Protein AF-A0A4V0I0H6-F1 (afdb_monomer_lite)

Secondary structure (DSSP, 8-state):
-EEEEEEEE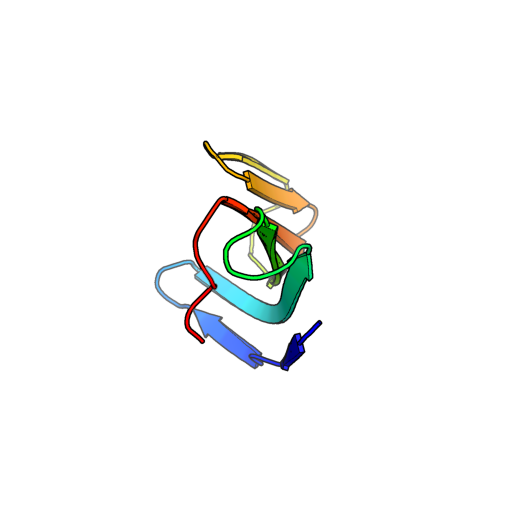ETTTTEEEEEEEEEEEEETTTEEEEEEEEEEE-S-SEEEEEETTEEEEEETTEEEEEEEEES-----

Structure (mmCIF, N/CA/C/O backbone):
data_AF-A0A4V0I0H6-F1
#
_entry.id   AF-A0A4V0I0H6-F1
#
loop_
_atom_site.group_PDB
_atom_site.id
_atom_site.type_symbol
_atom_site.label_atom_id
_atom_site.label_alt_id
_atom_site.label_comp_id
_atom_site.label_asym_id
_atom_site.label_entity_id
_atom_site.label_seq_id
_atom_site.pdbx_PDB_ins_code
_atom_site.Cartn_x
_atom_site.Cartn_y
_atom_site.Cartn_z
_atom_site.occupancy
_atom_site.B_iso_or_equiv
_atom_site.auth_seq_id
_atom_site.auth_comp_id
_atom_site.auth_asym_id
_atom_site.auth_atom_id
_atom_site.pdbx_PDB_model_num
ATOM 1 N N . MET A 1 1 ? 7.046 -10.675 -8.619 1.00 81.44 1 MET A N 1
ATOM 2 C CA . MET A 1 1 ? 6.043 -10.382 -7.568 1.00 81.44 1 MET A CA 1
ATOM 3 C C . MET A 1 1 ? 6.597 -10.844 -6.228 1.00 81.44 1 MET A C 1
ATOM 5 O O . MET A 1 1 ? 7.172 -11.921 -6.170 1.00 81.44 1 MET A O 1
ATOM 9 N N . ARG A 1 2 ? 6.477 -10.033 -5.179 1.00 86.69 2 ARG A N 1
ATOM 10 C CA . ARG A 1 2 ? 6.953 -10.290 -3.816 1.00 86.69 2 ARG A CA 1
ATOM 11 C C . ARG A 1 2 ? 5.813 -10.019 -2.844 1.00 86.69 2 ARG A C 1
ATOM 13 O O . ARG A 1 2 ? 5.175 -8.974 -2.929 1.00 86.69 2 ARG A O 1
ATOM 20 N N . ILE A 1 3 ? 5.559 -10.951 -1.933 1.00 88.81 3 ILE A N 1
ATOM 21 C CA . ILE A 1 3 ? 4.528 -10.822 -0.900 1.00 88.81 3 ILE A CA 1
ATOM 22 C C . ILE A 1 3 ? 5.231 -10.821 0.453 1.00 88.81 3 ILE A C 1
ATOM 24 O O . ILE A 1 3 ? 5.978 -11.744 0.764 1.00 88.81 3 ILE A O 1
A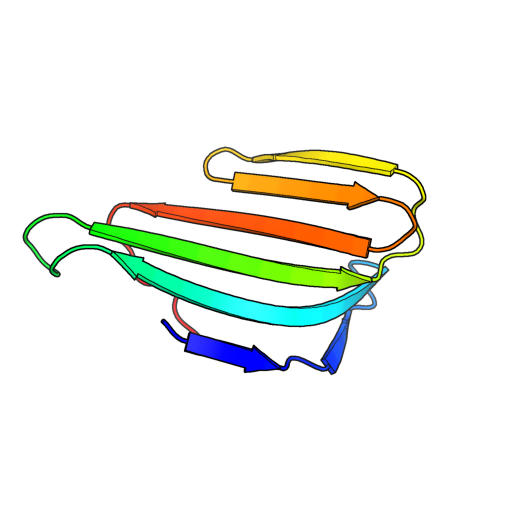TOM 28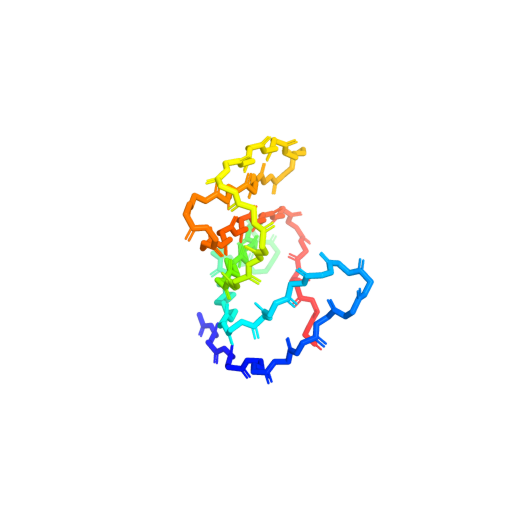 N N . ARG A 1 4 ? 4.983 -9.794 1.265 1.00 87.56 4 ARG A N 1
ATOM 29 C CA . ARG A 1 4 ? 5.539 -9.642 2.610 1.00 87.56 4 ARG A CA 1
ATOM 30 C C . ARG A 1 4 ? 4.407 -9.455 3.610 1.00 87.56 4 ARG A C 1
ATOM 32 O O . ARG A 1 4 ? 3.620 -8.513 3.510 1.00 87.56 4 ARG A O 1
ATOM 39 N N . ARG A 1 5 ? 4.335 -10.341 4.603 1.00 88.00 5 ARG A N 1
ATOM 40 C CA . ARG A 1 5 ? 3.508 -10.128 5.798 1.00 88.00 5 ARG A CA 1
ATOM 41 C C . ARG A 1 5 ? 4.254 -9.147 6.699 1.00 88.00 5 ARG A C 1
ATOM 43 O O . ARG A 1 5 ? 5.417 -9.378 7.010 1.00 88.00 5 ARG A O 1
ATOM 50 N N . ILE A 1 6 ? 3.622 -8.029 7.044 1.00 88.00 6 ILE A N 1
ATOM 51 C CA . ILE A 1 6 ? 4.222 -7.001 7.905 1.00 88.00 6 ILE A CA 1
ATOM 52 C C . ILE A 1 6 ? 3.812 -7.243 9.357 1.00 88.00 6 ILE A C 1
ATOM 54 O O . ILE A 1 6 ? 4.675 -7.269 10.224 1.00 88.00 6 ILE A O 1
ATOM 58 N N . GLY A 1 7 ? 2.513 -7.420 9.617 1.00 87.25 7 GLY A N 1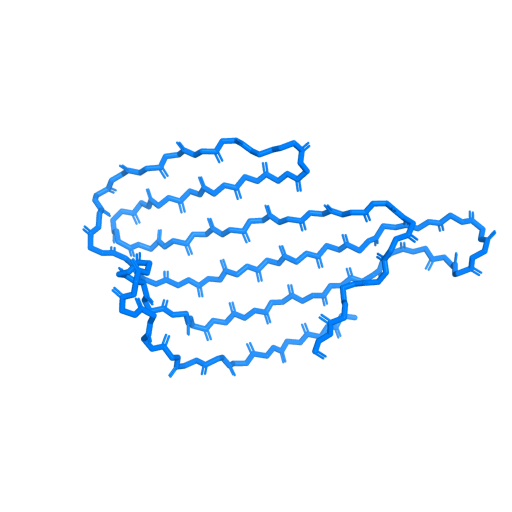
ATOM 59 C CA . GLY A 1 7 ? 1.995 -7.721 10.954 1.00 87.25 7 GLY A CA 1
ATOM 60 C C . GLY A 1 7 ? 2.356 -6.679 12.018 1.00 87.25 7 GLY A C 1
ATOM 61 O O . GLY A 1 7 ? 2.631 -7.047 13.155 1.00 87.25 7 GLY A O 1
ATOM 62 N N . ARG A 1 8 ? 2.405 -5.388 11.659 1.00 88.50 8 ARG A N 1
ATOM 63 C CA . ARG A 1 8 ? 2.881 -4.319 12.555 1.00 88.50 8 ARG A CA 1
ATOM 64 C C . ARG A 1 8 ? 1.842 -3.223 12.733 1.00 88.50 8 ARG A C 1
ATOM 66 O O . ARG A 1 8 ? 1.314 -2.701 11.751 1.00 88.50 8 ARG A O 1
ATOM 73 N N . TRP A 1 9 ? 1.625 -2.819 13.982 1.00 87.50 9 TRP A N 1
ATOM 74 C CA . TRP A 1 9 ? 0.899 -1.596 14.307 1.00 87.50 9 TRP A CA 1
ATOM 75 C C . TRP A 1 9 ? 1.781 -0.361 14.080 1.00 87.50 9 TRP A C 1
ATOM 77 O O . TRP A 1 9 ? 2.900 -0.273 14.584 1.00 87.50 9 TRP A O 1
ATOM 87 N N . ASP A 1 10 ? 1.271 0.584 13.300 1.00 85.75 10 ASP A N 1
ATOM 88 C CA . ASP A 1 10 ? 1.870 1.886 13.037 1.00 85.75 10 ASP A CA 1
ATOM 89 C C . ASP A 1 10 ? 1.110 2.928 13.868 1.00 85.75 10 ASP A C 1
ATOM 91 O O . ASP A 1 10 ? -0.024 3.295 13.541 1.00 85.75 10 ASP A O 1
ATOM 95 N N . GLY A 1 11 ? 1.706 3.331 14.995 1.00 80.00 11 GLY A N 1
ATOM 96 C CA . GLY A 1 11 ? 1.073 4.221 15.971 1.00 80.00 11 GLY A CA 1
ATOM 97 C C . GLY A 1 11 ? 0.839 5.634 15.441 1.00 80.00 11 GLY A C 1
ATOM 98 O O . GLY A 1 11 ? -0.192 6.231 15.738 1.00 80.00 11 GLY A O 1
ATOM 99 N N . GLU A 1 12 ? 1.740 6.127 14.593 1.00 81.69 12 GLU A N 1
ATOM 100 C CA . GLU A 1 12 ? 1.656 7.459 13.992 1.00 81.69 12 GLU A CA 1
ATOM 101 C C . GLU A 1 12 ? 0.558 7.505 12.924 1.00 81.69 12 GLU A C 1
ATOM 103 O O . GLU A 1 12 ? -0.312 8.377 12.927 1.00 81.69 12 GLU A O 1
ATOM 108 N N . ALA A 1 13 ? 0.511 6.491 12.055 1.00 75.69 13 ALA A N 1
ATOM 109 C CA . ALA A 1 13 ? -0.546 6.381 11.057 1.00 75.69 13 ALA A CA 1
ATOM 110 C C . ALA A 1 13 ? -1.890 5.885 11.635 1.00 75.69 13 ALA A C 1
ATOM 112 O O . ALA A 1 13 ? -2.903 5.933 10.925 1.00 75.69 13 ALA A O 1
ATOM 113 N N . ARG A 1 14 ? -1.904 5.397 12.888 1.00 83.94 14 ARG A N 1
ATOM 114 C CA . ARG A 1 14 ? -3.005 4.659 13.546 1.00 83.94 14 ARG A CA 1
ATOM 115 C C . ARG A 1 14 ? -3.538 3.524 12.667 1.00 83.94 14 ARG A C 1
ATOM 117 O O . ARG A 1 14 ? -4.746 3.399 12.464 1.00 83.94 14 ARG A O 1
ATOM 124 N N . VAL A 1 15 ? -2.630 2.746 12.078 1.00 87.62 15 VAL A N 1
ATOM 125 C CA . VAL A 1 15 ? -2.952 1.683 11.114 1.00 87.62 15 VAL A CA 1
ATOM 126 C C . VAL A 1 15 ? -2.184 0.411 11.438 1.00 87.62 15 VAL A C 1
ATOM 128 O O . VAL A 1 15 ? -0.963 0.417 11.548 1.00 87.62 15 VAL A O 1
ATOM 131 N N . PHE A 1 16 ? -2.879 -0.717 11.479 1.00 90.44 16 PHE A N 1
ATOM 132 C CA . PHE A 1 16 ? -2.260 -2.031 11.423 1.00 90.44 16 PHE A CA 1
ATOM 133 C C . PHE A 1 16 ? -1.880 -2.356 9.981 1.00 90.44 16 PHE A C 1
ATOM 135 O O . PHE A 1 16 ? -2.746 -2.439 9.113 1.00 90.44 16 PHE A O 1
ATOM 142 N N . ARG A 1 17 ? -0.598 -2.558 9.693 1.00 89.44 17 ARG A N 1
ATOM 143 C CA . ARG A 1 17 ? -0.129 -2.984 8.371 1.00 89.44 17 ARG A CA 1
ATOM 144 C C . ARG A 1 17 ? -0.120 -4.509 8.325 1.00 89.44 17 ARG A C 1
ATOM 146 O O . ARG A 1 17 ? 0.682 -5.141 9.007 1.00 89.44 17 ARG A O 1
ATOM 153 N N . GLY A 1 18 ? -1.000 -5.086 7.511 1.00 91.00 18 GLY A N 1
ATOM 154 C CA . GLY A 1 18 ? -1.159 -6.532 7.379 1.00 91.00 18 GLY A CA 1
ATOM 155 C C . GLY A 1 18 ? -0.200 -7.117 6.351 1.00 91.00 18 GLY A C 1
ATOM 156 O O . GLY A 1 18 ? 0.825 -7.702 6.702 1.00 91.00 18 GLY A O 1
ATOM 157 N N . VAL A 1 19 ? -0.524 -6.940 5.071 1.00 92.31 19 VAL A N 1
ATOM 158 C CA . VAL A 1 19 ? 0.203 -7.547 3.947 1.00 92.31 19 VAL A CA 1
ATOM 159 C C . VAL A 1 19 ? 0.616 -6.473 2.957 1.00 92.31 19 VAL A C 1
ATOM 161 O O . VAL A 1 19 ? -0.153 -5.563 2.654 1.00 92.31 19 VAL A O 1
ATOM 164 N N . ARG A 1 20 ? 1.833 -6.594 2.433 1.00 92.44 20 ARG A N 1
ATOM 165 C CA . ARG A 1 20 ? 2.334 -5.808 1.312 1.00 92.44 20 ARG A CA 1
ATOM 166 C C . ARG A 1 20 ? 2.656 -6.739 0.154 1.00 92.44 20 ARG A C 1
ATOM 168 O O . ARG A 1 20 ? 3.300 -7.766 0.336 1.00 92.44 20 ARG A O 1
ATOM 175 N N . ILE A 1 21 ? 2.223 -6.354 -1.032 1.00 92.19 21 ILE A N 1
ATOM 176 C CA . ILE A 1 21 ? 2.493 -7.024 -2.293 1.00 92.19 21 ILE A CA 1
ATOM 177 C C . ILE A 1 21 ? 3.218 -6.016 -3.173 1.00 92.19 21 ILE A C 1
ATOM 179 O O . ILE A 1 21 ? 2.713 -4.921 -3.388 1.00 92.19 21 ILE A O 1
ATOM 183 N N . THR A 1 22 ? 4.385 -6.376 -3.682 1.00 91.00 22 THR A N 1
ATOM 184 C CA . THR A 1 22 ? 5.156 -5.552 -4.613 1.00 91.00 22 THR A CA 1
ATOM 185 C C . THR A 1 22 ? 5.362 -6.346 -5.893 1.00 91.00 22 THR A C 1
ATOM 187 O O . THR A 1 22 ? 5.635 -7.546 -5.852 1.00 91.00 22 THR A O 1
ATOM 190 N N . TRP A 1 23 ? 5.221 -5.729 -7.052 1.00 88.06 23 TRP A N 1
ATOM 191 C CA . TRP A 1 23 ? 5.547 -6.373 -8.314 1.00 88.06 23 TRP A CA 1
ATOM 192 C C . TRP A 1 23 ? 6.125 -5.369 -9.284 1.00 88.06 23 TRP A C 1
ATOM 194 O O . TRP A 1 23 ? 5.733 -4.209 -9.305 1.00 88.06 23 TRP A O 1
ATOM 204 N N . ASP A 1 24 ? 7.038 -5.858 -10.101 1.00 87.25 24 ASP A N 1
ATOM 205 C CA . ASP A 1 24 ? 7.684 -5.093 -11.146 1.00 87.25 24 ASP A CA 1
ATOM 206 C C . ASP A 1 24 ? 7.181 -5.648 -12.483 1.00 87.25 24 ASP A C 1
ATOM 208 O O . ASP A 1 24 ? 7.059 -6.866 -12.654 1.00 87.25 24 ASP A O 1
ATOM 212 N N . ARG A 1 25 ? 6.833 -4.759 -13.411 1.00 78.69 25 ARG A N 1
ATOM 213 C CA . ARG A 1 25 ? 6.521 -5.078 -14.805 1.00 78.69 25 ARG A CA 1
ATOM 214 C C . ARG A 1 25 ? 7.499 -4.336 -15.705 1.00 78.69 25 ARG A C 1
ATOM 216 O O . ARG A 1 25 ? 7.672 -3.133 -15.550 1.00 78.69 25 ARG A O 1
ATOM 223 N N . GLY A 1 26 ? 8.054 -5.043 -16.682 1.00 71.38 26 GLY A N 1
ATOM 224 C CA . GLY A 1 26 ? 9.013 -4.506 -17.648 1.00 71.38 26 GLY A CA 1
ATOM 225 C C . GLY A 1 26 ? 10.452 -4.933 -17.367 1.00 71.38 26 GLY A C 1
ATOM 226 O O . GLY A 1 26 ? 10.752 -5.523 -16.325 1.00 71.38 26 GLY A O 1
ATOM 227 N N . THR A 1 27 ? 11.327 -4.639 -18.324 1.00 66.94 27 THR A N 1
ATOM 228 C CA . THR A 1 27 ? 12.750 -4.984 -18.288 1.00 66.94 27 THR A CA 1
ATOM 229 C C . THR A 1 27 ? 13.545 -3.753 -17.869 1.00 66.94 27 THR A C 1
ATOM 231 O O . THR A 1 27 ? 13.292 -2.633 -18.318 1.00 66.94 27 THR A O 1
ATOM 234 N N . TRP A 1 28 ? 14.511 -3.934 -16.971 1.00 59.22 28 TRP A N 1
ATOM 235 C CA . TRP A 1 28 ? 15.388 -2.840 -16.556 1.00 59.22 28 TRP A CA 1
ATOM 236 C C . TRP A 1 28 ? 16.174 -2.320 -17.770 1.00 59.22 28 TRP A C 1
ATOM 238 O O . TRP A 1 28 ? 16.867 -3.097 -18.415 1.00 59.22 28 TRP A O 1
ATOM 248 N N . GLY A 1 29 ? 16.034 -1.029 -18.087 1.00 61.41 29 GLY A N 1
ATOM 249 C CA . GLY A 1 29 ? 16.669 -0.392 -19.250 1.00 61.41 29 GLY A CA 1
ATOM 250 C C . GLY A 1 29 ? 15.776 -0.237 -20.490 1.00 61.41 29 GLY A C 1
ATOM 251 O O . GLY A 1 29 ? 16.053 0.631 -21.306 1.00 61.41 29 GLY A O 1
ATOM 252 N N . GLU A 1 30 ? 14.670 -0.980 -20.596 1.00 72.00 30 GLU A N 1
ATOM 253 C CA . GLU A 1 30 ? 13.752 -0.930 -21.759 1.00 72.00 30 GLU A CA 1
ATOM 254 C C . GLU A 1 30 ? 12.387 -0.308 -21.419 1.00 72.00 30 GLU A C 1
ATOM 256 O O . GLU A 1 30 ? 11.478 -0.243 -22.244 1.00 72.00 30 GLU A O 1
ATOM 261 N N . GLY A 1 31 ? 12.243 0.164 -20.179 1.00 68.88 31 GLY A N 1
ATOM 262 C CA . GLY A 1 31 ? 10.991 0.661 -19.628 1.00 68.88 31 GLY A CA 1
ATOM 263 C C . GLY A 1 31 ? 10.333 -0.353 -18.695 1.00 68.88 31 GLY A C 1
ATOM 264 O O . GLY A 1 31 ? 10.353 -1.567 -18.896 1.00 68.88 31 GLY A O 1
ATOM 265 N N . GLY A 1 32 ? 9.743 0.163 -17.622 1.00 75.38 32 GLY A N 1
ATOM 266 C CA . GLY A 1 32 ? 9.072 -0.657 -16.628 1.00 75.38 32 GLY A CA 1
ATOM 267 C C . GLY A 1 32 ? 8.439 0.172 -15.525 1.00 75.38 32 GLY A C 1
ATOM 268 O O . GLY A 1 32 ? 8.817 1.324 -15.283 1.00 75.38 32 GLY A O 1
ATOM 269 N N . TYR A 1 33 ? 7.461 -0.428 -14.858 1.00 78.19 33 TYR A N 1
ATOM 270 C CA . TYR A 1 33 ? 6.832 0.134 -13.679 1.00 78.19 33 TYR A CA 1
ATOM 271 C C . TYR A 1 33 ? 6.885 -0.853 -12.522 1.00 78.19 33 TYR A C 1
ATOM 273 O O . TYR A 1 33 ? 6.679 -2.056 -12.681 1.00 78.19 33 TYR A O 1
ATOM 281 N N . SER A 1 34 ? 7.119 -0.316 -11.338 1.00 86.88 34 SER A N 1
ATOM 282 C CA . SER A 1 34 ? 6.976 -1.044 -10.088 1.00 86.88 34 SER A CA 1
ATOM 283 C C . SER A 1 34 ? 5.651 -0.645 -9.469 1.00 86.88 34 SER A C 1
ATOM 285 O O . SER A 1 34 ? 5.273 0.525 -9.480 1.00 86.88 34 SER A O 1
ATOM 287 N N . ALA A 1 35 ? 4.935 -1.599 -8.899 1.00 90.44 35 ALA A N 1
ATOM 288 C CA . ALA A 1 35 ? 3.693 -1.375 -8.184 1.00 90.44 35 ALA A CA 1
ATOM 289 C C . ALA A 1 35 ? 3.745 -2.034 -6.806 1.00 90.44 35 ALA A C 1
ATOM 291 O O . ALA A 1 35 ? 4.423 -3.035 -6.578 1.00 90.44 35 ALA A O 1
ATOM 292 N N . LYS A 1 36 ? 3.049 -1.415 -5.861 1.00 92.94 36 LYS A N 1
ATOM 293 C CA . LYS A 1 36 ? 3.005 -1.769 -4.451 1.00 92.94 36 LYS A CA 1
ATOM 294 C C . LYS A 1 36 ? 1.571 -1.653 -3.976 1.00 92.94 36 LYS A C 1
ATOM 296 O O . LYS A 1 36 ? 0.958 -0.595 -4.061 1.00 92.94 36 LYS A O 1
ATOM 301 N N . PHE A 1 37 ? 1.064 -2.730 -3.413 1.00 93.19 37 PHE A N 1
ATOM 302 C CA . PHE A 1 37 ? -0.248 -2.803 -2.809 1.00 93.19 37 PHE A CA 1
ATOM 303 C C . PHE A 1 37 ? -0.111 -3.185 -1.342 1.00 93.19 37 PHE A C 1
ATOM 305 O O . PHE A 1 37 ? 0.581 -4.141 -1.006 1.00 93.19 37 PHE A O 1
ATOM 312 N N . THR A 1 38 ? -0.731 -2.428 -0.446 1.00 93.69 38 THR A N 1
ATOM 313 C CA . THR A 1 38 ? -0.719 -2.697 0.993 1.00 93.69 38 THR A CA 1
ATOM 314 C C . THR A 1 38 ? -2.143 -2.823 1.503 1.00 93.69 38 THR A C 1
ATOM 316 O O . THR A 1 38 ? -2.974 -1.952 1.254 1.00 93.69 38 THR A O 1
ATOM 319 N N . ILE A 1 39 ? -2.389 -3.886 2.260 1.00 93.75 39 ILE A N 1
ATOM 320 C CA . ILE A 1 39 ? -3.625 -4.129 2.997 1.00 93.75 39 ILE A CA 1
ATOM 321 C C . ILE A 1 39 ? -3.327 -3.948 4.482 1.00 93.75 39 ILE A C 1
ATOM 323 O O . ILE A 1 39 ? -2.356 -4.497 5.015 1.00 93.75 39 ILE A O 1
ATOM 327 N N . GLY A 1 40 ? -4.164 -3.176 5.158 1.00 93.81 40 GLY A N 1
ATOM 328 C CA . GLY A 1 40 ? -4.089 -2.950 6.591 1.00 93.81 40 GLY A CA 1
ATOM 329 C C . GLY A 1 40 ? -5.451 -2.663 7.202 1.00 93.81 40 GLY A C 1
ATOM 330 O O . GLY A 1 40 ? -6.457 -2.642 6.501 1.00 93.81 40 GLY A O 1
ATOM 331 N N . PHE A 1 41 ? -5.468 -2.401 8.503 1.00 92.81 41 PHE A N 1
ATOM 332 C CA . PHE A 1 41 ? -6.661 -1.998 9.239 1.00 92.81 41 PHE A CA 1
ATOM 333 C C . PHE A 1 41 ? -6.446 -0.632 9.884 1.00 92.81 41 PHE A C 1
ATOM 335 O O . PHE A 1 41 ? -5.371 -0.353 10.402 1.00 92.81 41 PHE A O 1
ATOM 342 N N . ALA A 1 42 ? -7.445 0.236 9.853 1.00 89.94 42 ALA A N 1
ATOM 343 C CA . ALA A 1 42 ? -7.417 1.561 10.457 1.00 89.94 42 ALA A CA 1
ATOM 344 C C . ALA A 1 42 ? -8.782 1.838 11.101 1.00 89.94 42 ALA A C 1
ATOM 346 O O . ALA A 1 42 ? -9.787 1.468 10.511 1.00 89.94 42 ALA A O 1
ATOM 347 N N . PRO A 1 43 ? -8.881 2.526 12.248 1.00 87.25 43 PRO A N 1
ATOM 348 C CA . PRO A 1 43 ? -10.166 2.825 12.879 1.00 87.25 43 PRO A CA 1
ATOM 349 C C . PRO A 1 43 ? -10.870 3.989 12.154 1.00 87.25 43 PRO A C 1
ATOM 351 O O . PRO A 1 43 ? -10.966 5.100 12.671 1.00 87.25 43 PRO A O 1
ATOM 354 N N . ARG A 1 44 ? -11.297 3.771 10.903 1.00 87.12 44 ARG A N 1
ATOM 355 C CA . ARG A 1 44 ? -12.046 4.736 10.083 1.00 87.12 44 ARG A CA 1
ATOM 356 C C . ARG A 1 44 ? -13.120 4.027 9.263 1.00 87.12 44 ARG A C 1
ATOM 358 O O . ARG A 1 44 ? -12.840 3.014 8.629 1.00 87.12 44 ARG A O 1
ATOM 365 N N . PHE A 1 45 ? -14.319 4.604 9.217 1.00 86.44 45 PHE A N 1
ATOM 366 C CA . PHE A 1 45 ? -15.438 4.056 8.446 1.00 86.44 45 PHE A CA 1
ATOM 367 C C . PHE A 1 45 ? -15.247 4.204 6.940 1.00 86.44 45 PHE A C 1
ATOM 369 O O . PHE A 1 45 ? -15.384 3.228 6.209 1.00 86.44 45 PHE A O 1
ATOM 376 N N . PHE A 1 46 ? -14.885 5.401 6.478 1.00 92.12 46 PHE A N 1
ATOM 377 C CA . PHE A 1 46 ? -14.633 5.653 5.068 1.00 92.12 46 PHE A CA 1
ATOM 378 C C . PHE A 1 46 ? -13.571 6.737 4.888 1.00 92.12 46 PHE A C 1
ATOM 380 O O . PHE A 1 46 ? -13.627 7.790 5.524 1.00 92.12 46 PHE A O 1
ATOM 387 N N . ARG A 1 47 ? -12.575 6.485 4.038 1.00 91.44 47 ARG A N 1
ATOM 388 C CA . ARG A 1 47 ? -11.594 7.494 3.622 1.00 91.44 47 ARG A CA 1
ATOM 389 C C . ARG A 1 47 ? -11.047 7.140 2.253 1.00 91.44 47 ARG A C 1
ATOM 391 O O . ARG A 1 47 ? -10.392 6.117 2.116 1.00 91.44 47 ARG A O 1
ATOM 398 N N . PHE A 1 48 ? -11.219 8.013 1.275 1.00 93.31 48 PHE A N 1
ATOM 399 C CA . PHE A 1 48 ? -10.555 7.888 -0.017 1.00 93.31 48 PHE A CA 1
ATOM 400 C C . PHE A 1 48 ? -9.563 9.034 -0.212 1.00 93.31 48 PHE A C 1
ATOM 402 O O . PHE A 1 48 ? -9.834 10.174 0.163 1.00 93.31 48 PHE A O 1
ATOM 409 N N . ARG A 1 49 ? -8.391 8.732 -0.766 1.00 93.50 49 ARG A N 1
ATOM 410 C CA . ARG A 1 49 ? -7.366 9.714 -1.120 1.00 93.50 49 ARG A CA 1
ATOM 411 C C . ARG A 1 49 ? -6.706 9.286 -2.418 1.00 93.50 49 ARG A C 1
ATOM 413 O O . ARG A 1 49 ? -6.171 8.184 -2.497 1.00 93.50 49 ARG A O 1
ATOM 420 N N . ARG A 1 50 ? -6.690 10.174 -3.405 1.00 94.44 50 ARG A N 1
ATOM 421 C CA . ARG A 1 50 ? -5.893 9.994 -4.620 1.00 94.44 50 ARG A CA 1
ATOM 422 C C . ARG A 1 50 ? -4.496 10.576 -4.405 1.00 94.44 50 ARG A C 1
ATOM 424 O O . ARG A 1 50 ? -4.359 11.632 -3.794 1.00 94.44 50 ARG A O 1
ATOM 431 N N . GLU A 1 51 ? -3.477 9.879 -4.883 1.00 91.75 51 GLU A N 1
ATOM 432 C CA . GLU A 1 51 ? -2.074 10.302 -4.861 1.00 91.75 51 GLU A CA 1
ATOM 433 C C . GLU A 1 51 ? -1.574 10.410 -6.310 1.00 91.75 51 GLU A C 1
ATOM 435 O O . GLU A 1 51 ? -2.173 9.830 -7.215 1.00 91.75 51 GLU A O 1
ATOM 440 N N . LEU A 1 52 ? -0.493 11.159 -6.549 1.00 86.81 52 LEU A N 1
ATOM 441 C CA . LEU A 1 52 ? 0.065 11.372 -7.897 1.00 86.81 52 LEU A CA 1
ATOM 442 C C . LEU A 1 52 ? 0.312 10.055 -8.648 1.00 86.81 52 LEU A C 1
ATOM 444 O O . LEU A 1 52 ? -0.014 9.937 -9.824 1.00 86.81 52 LEU A O 1
ATOM 448 N N . PHE A 1 53 ? 0.810 9.047 -7.933 1.00 89.88 53 PHE A N 1
ATOM 449 C CA . PHE A 1 53 ? 1.068 7.716 -8.471 1.00 89.88 53 PHE A CA 1
ATOM 450 C C . PHE A 1 53 ? 0.397 6.639 -7.623 1.00 89.88 53 PHE A C 1
ATOM 452 O O . PHE A 1 53 ? 1.010 5.641 -7.245 1.00 89.88 53 PHE A O 1
ATOM 459 N N . GLY A 1 54 ? -0.869 6.840 -7.261 1.00 92.75 54 GLY A N 1
ATOM 460 C CA . GLY A 1 54 ? -1.558 5.863 -6.432 1.00 92.75 54 GLY A CA 1
ATOM 461 C C . GLY A 1 54 ? -2.898 6.312 -5.884 1.00 92.75 54 GLY A C 1
ATOM 462 O O . GLY A 1 54 ? -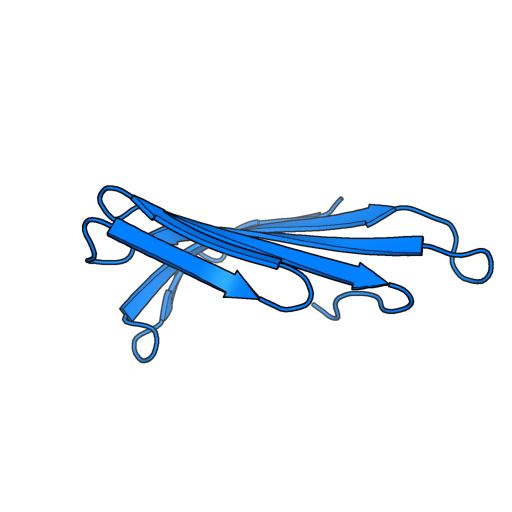3.431 7.370 -6.211 1.00 92.75 54 GLY A O 1
ATOM 463 N N . TRP A 1 55 ? -3.454 5.479 -5.020 1.00 95.69 55 TRP A N 1
ATOM 464 C CA . TRP A 1 55 ? -4.651 5.793 -4.262 1.00 95.69 55 TRP A CA 1
ATOM 465 C C . TRP A 1 55 ? -4.679 5.005 -2.962 1.00 95.69 55 TRP A C 1
ATOM 467 O O . TRP A 1 55 ? -4.117 3.919 -2.830 1.00 95.69 55 TRP A O 1
ATOM 477 N N . MET A 1 56 ? -5.388 5.554 -1.992 1.00 94.94 56 MET A N 1
ATOM 478 C CA . MET A 1 56 ? -5.661 4.931 -0.716 1.00 94.94 56 MET A CA 1
ATOM 479 C C . MET A 1 56 ? -7.163 4.954 -0.474 1.00 94.94 56 MET A C 1
ATOM 481 O O . MET A 1 56 ? -7.795 6.004 -0.560 1.00 94.94 56 MET A O 1
ATOM 485 N N . LEU A 1 57 ? -7.716 3.805 -0.115 1.00 95.31 57 LEU A N 1
ATOM 486 C CA . LEU A 1 57 ? -9.103 3.651 0.284 1.00 95.31 57 LEU A CA 1
ATOM 487 C C . LEU A 1 57 ? -9.146 3.019 1.669 1.00 95.31 57 LEU A C 1
ATOM 489 O O . LEU A 1 57 ? -8.368 2.130 1.993 1.00 95.31 57 LEU A O 1
ATOM 493 N N . THR A 1 58 ? -10.047 3.478 2.515 1.00 94.62 58 THR A N 1
ATOM 494 C CA . THR A 1 58 ? -10.415 2.818 3.757 1.00 94.62 58 THR A CA 1
ATOM 495 C C . THR A 1 58 ? -11.917 2.659 3.755 1.00 94.62 58 THR A C 1
ATOM 497 O O . THR A 1 58 ? -12.608 3.653 3.549 1.00 94.62 58 THR A O 1
ATOM 500 N N . VAL A 1 59 ? -12.404 1.439 3.958 1.00 94.38 59 VAL A N 1
ATOM 501 C CA . VAL A 1 59 ? -13.834 1.123 4.054 1.00 94.38 59 VAL A CA 1
ATOM 502 C C . VAL A 1 59 ? -14.018 0.147 5.207 1.00 94.38 59 VAL A C 1
ATOM 504 O O . VAL A 1 59 ? -13.296 -0.844 5.276 1.00 94.38 59 VAL A O 1
ATOM 507 N N . PHE A 1 60 ? -14.936 0.443 6.128 1.00 92.50 60 PHE A N 1
ATOM 508 C CA . PHE A 1 60 ? -15.224 -0.375 7.316 1.00 92.50 60 PHE A CA 1
ATOM 509 C C . PHE A 1 60 ? -13.962 -0.827 8.065 1.00 92.50 60 PHE A C 1
ATOM 511 O O . PHE A 1 60 ? -13.811 -1.972 8.476 1.00 92.50 60 PHE A O 1
ATOM 518 N N . GLY A 1 61 ? -13.011 0.093 8.201 1.00 90.56 61 GLY A N 1
ATOM 519 C CA . GLY A 1 61 ? -11.745 -0.134 8.871 1.00 90.56 61 GLY A CA 1
ATOM 520 C C . GLY A 1 61 ? -10.699 -0.936 8.098 1.00 90.56 61 GLY A C 1
ATOM 521 O O . GLY A 1 61 ? -9.567 -1.022 8.561 1.00 90.56 61 GLY A O 1
ATOM 522 N N . VAL A 1 62 ? -10.995 -1.449 6.904 1.00 93.25 62 VAL A N 1
ATOM 523 C CA . VAL A 1 62 ? -9.997 -2.053 6.010 1.00 93.25 62 VAL A CA 1
ATOM 524 C C . VAL A 1 62 ? -9.375 -0.966 5.149 1.00 93.25 62 VAL A C 1
ATOM 526 O O . VAL A 1 62 ? -10.072 -0.286 4.401 1.00 93.25 62 VAL A O 1
ATOM 529 N N . ARG A 1 63 ? -8.054 -0.802 5.231 1.00 94.00 63 ARG A N 1
ATOM 530 C CA . ARG A 1 63 ? -7.269 0.149 4.441 1.00 94.00 63 ARG A CA 1
ATOM 531 C C . ARG A 1 63 ? -6.543 -0.566 3.306 1.00 94.00 63 ARG A C 1
ATOM 533 O O . ARG A 1 63 ? -5.665 -1.390 3.543 1.00 94.00 63 ARG A O 1
ATOM 540 N N . LEU A 1 64 ? -6.856 -0.166 2.083 1.00 94.62 64 LEU A N 1
ATOM 541 C CA . LEU A 1 64 ? -6.177 -0.540 0.851 1.00 94.62 64 LEU A CA 1
ATOM 542 C C . LEU A 1 64 ? -5.323 0.639 0.381 1.00 94.62 64 LEU A C 1
ATOM 544 O O . LEU A 1 64 ? -5.788 1.779 0.342 1.00 94.62 64 LEU A O 1
ATOM 548 N N . HIS A 1 65 ? -4.069 0.387 0.031 1.00 94.88 65 HIS A N 1
ATOM 549 C CA . HIS A 1 65 ? -3.162 1.410 -0.487 1.00 94.88 65 HIS A CA 1
ATOM 550 C C . HIS A 1 65 ? -2.434 0.872 -1.705 1.00 94.88 65 HIS A C 1
ATOM 552 O O . HIS A 1 65 ? -1.674 -0.085 -1.597 1.00 94.88 65 HIS A O 1
ATOM 558 N N . TYR A 1 66 ? -2.674 1.492 -2.851 1.00 93.44 66 TYR A N 1
ATOM 559 C CA . TYR A 1 66 ? -2.024 1.189 -4.112 1.00 93.44 66 TYR A CA 1
ATOM 560 C C . TYR A 1 66 ? -1.084 2.329 -4.493 1.00 93.44 66 TYR A C 1
ATOM 562 O O . TYR A 1 66 ? -1.488 3.488 -4.524 1.00 93.44 66 TYR A O 1
ATOM 570 N N . LEU A 1 67 ? 0.159 1.991 -4.801 1.00 92.44 67 LEU A N 1
ATOM 571 C CA . LEU A 1 67 ? 1.201 2.893 -5.269 1.00 92.44 67 LEU A CA 1
ATOM 572 C C . LEU A 1 67 ? 1.872 2.265 -6.480 1.00 92.44 67 LEU A C 1
ATOM 574 O O . LEU A 1 67 ? 2.093 1.058 -6.517 1.00 92.44 67 LEU A O 1
ATOM 578 N N . TRP A 1 68 ? 2.244 3.080 -7.447 1.00 89.75 68 TRP A N 1
ATOM 579 C CA . TRP A 1 68 ? 3.005 2.656 -8.610 1.00 89.75 68 TRP A CA 1
ATOM 580 C C . TRP A 1 68 ? 4.077 3.698 -8.925 1.00 89.75 68 TRP A C 1
ATOM 582 O O . TRP A 1 68 ? 4.051 4.804 -8.397 1.00 89.75 68 TRP A O 1
ATOM 592 N N . SER A 1 69 ? 5.093 3.316 -9.685 1.00 84.94 69 SER A N 1
ATOM 593 C CA . SER A 1 69 ? 6.210 4.187 -10.041 1.00 84.94 69 SER A CA 1
ATOM 594 C C . SER A 1 69 ? 6.824 3.723 -11.353 1.00 84.94 69 SER A C 1
ATOM 596 O O . SER A 1 69 ? 7.008 2.521 -11.549 1.00 84.94 69 SER A O 1
ATOM 598 N N . TYR A 1 70 ? 7.157 4.664 -12.233 1.00 78.94 70 TYR A N 1
ATOM 599 C CA . TYR A 1 70 ? 7.905 4.405 -13.462 1.00 78.94 70 TYR A CA 1
ATOM 600 C C . TYR A 1 70 ? 9.400 4.631 -13.233 1.00 78.94 70 TYR A C 1
ATOM 602 O O . TYR A 1 70 ? 9.791 5.607 -12.598 1.00 78.94 70 TYR A O 1
ATOM 610 N N . GLY A 1 71 ? 10.242 3.735 -13.753 1.00 67.19 71 GLY A N 1
ATOM 611 C CA . GLY A 1 71 ? 11.701 3.922 -13.763 1.00 67.19 71 GLY A CA 1
ATOM 612 C C . GLY A 1 71 ? 12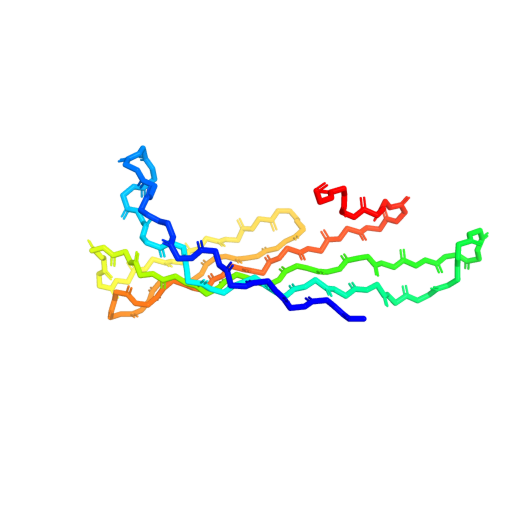.437 3.673 -12.437 1.00 67.19 71 GLY A C 1
ATOM 613 O O . GLY A 1 71 ? 13.660 3.759 -12.406 1.00 67.19 71 GLY A O 1
ATOM 614 N N . GLY A 1 72 ? 11.741 3.312 -11.353 1.00 59.19 72 GLY A N 1
ATOM 615 C CA . GLY A 1 72 ? 12.357 2.973 -10.065 1.00 59.19 72 GLY A CA 1
ATOM 616 C C . GLY A 1 72 ? 11.874 1.631 -9.525 1.00 59.19 72 GLY A C 1
ATOM 617 O O . GLY A 1 72 ? 10.685 1.327 -9.604 1.00 59.19 72 GLY A O 1
ATOM 618 N N . ARG A 1 73 ? 12.776 0.830 -8.942 1.00 57.38 73 ARG A N 1
ATOM 619 C CA . ARG A 1 73 ? 12.398 -0.312 -8.092 1.00 57.38 73 ARG A CA 1
ATOM 620 C C . ARG A 1 73 ? 11.974 0.217 -6.730 1.00 57.38 73 ARG A C 1
ATOM 622 O O . ARG A 1 73 ? 12.624 1.106 -6.181 1.00 57.38 73 ARG A O 1
ATOM 629 N N . PHE A 1 74 ? 10.916 -0.342 -6.152 1.00 55.19 74 PHE A N 1
ATOM 630 C CA . PHE A 1 74 ? 10.670 -0.111 -4.733 1.00 55.19 74 PHE A CA 1
ATOM 631 C C . PHE A 1 74 ? 11.779 -0.816 -3.943 1.00 55.19 74 PHE A C 1
ATOM 633 O O . PHE A 1 74 ? 11.801 -2.042 -3.891 1.00 55.19 74 PHE A O 1
ATOM 640 N N . ALA A 1 75 ? 12.704 -0.042 -3.369 1.00 46.47 75 ALA A N 1
ATOM 641 C CA . ALA A 1 75 ? 13.646 -0.558 -2.383 1.00 46.47 75 ALA A CA 1
ATOM 642 C C . ALA A 1 75 ? 12.844 -1.096 -1.183 1.00 46.47 75 ALA A C 1
ATOM 644 O O . ALA A 1 75 ? 11.952 -0.406 -0.671 1.00 46.47 75 ALA A O 1
ATOM 645 N N . ASP A 1 76 ? 13.095 -2.356 -0.831 1.00 43.72 76 ASP A N 1
ATOM 646 C CA . ASP A 1 76 ? 12.506 -3.067 0.314 1.00 43.72 76 ASP A CA 1
ATOM 647 C C . ASP A 1 76 ? 13.434 -2.962 1.527 1.00 43.72 76 ASP A C 1
ATOM 649 O O . ASP A 1 76 ? 14.666 -3.005 1.308 1.00 43.72 76 ASP A O 1
#

Sequence (76 aa):
MRIRRIGRWDGEARVFRGVRITWDRGTWGEGGYSAKFTIGFAPRFFRFRRELFGWMLTVFGVRLHYLWSYGGRFAD

pLDDT: mean 84.77, std 11.88, range [43.72, 95.69]

Radius of gyration: 13.56 Å; chains: 1; bounding box: 32×22×38 Å

Foldseek 3Di:
DDKDAPQDQDVVVQKGWGIKDKDKDDDQPPKIKIKMKTKIFHPDQWDWDDDPAWIWIAHHRIIITIGMDINDDPDD